Protein AF-A0A1F5AI16-F1 (afdb_monomer_lite)

Sequence (167 aa):
MKLGRLDSAKSRLAEIKSLLPKPQIGKDFNYNYLRGEILLAEGKPREAISVLGNAPPKILISLSYGPMLAAYNFPFLKDVLARAYEKNVEIDKAIAEYERLTAFYPKNGAPFLIHPKYHYRLAKLYEQKGLKAKAAERYQRFLDLWKDADPGQREIDDAKKRLASLQ

Structure (mmCIF, N/CA/C/O backbone):
data_AF-A0A1F5AI16-F1
#
_entry.id   AF-A0A1F5AI16-F1
#
loop_
_atom_site.group_PDB
_atom_site.id
_atom_site.type_symbol
_atom_site.label_atom_id
_atom_site.label_alt_id
_atom_site.label_comp_id
_atom_site.label_asym_id
_atom_site.label_entity_id
_atom_site.label_seq_id
_atom_site.pdbx_PDB_ins_code
_atom_site.Cartn_x
_atom_site.Cartn_y
_atom_site.Cartn_z
_atom_site.occupancy
_atom_site.B_iso_or_equiv
_atom_site.auth_seq_id
_atom_site.auth_comp_id
_atom_site.auth_asym_id
_atom_site.auth_atom_id
_atom_site.pdbx_PDB_model_num
ATOM 1 N N . MET A 1 1 ? 8.074 -11.352 -0.748 1.00 49.72 1 MET A N 1
ATOM 2 C CA . MET A 1 1 ? 8.545 -12.364 -1.722 1.00 49.72 1 MET A CA 1
ATOM 3 C C . MET A 1 1 ? 9.278 -13.464 -0.960 1.00 49.72 1 MET A C 1
ATOM 5 O O . MET A 1 1 ? 9.992 -13.125 -0.030 1.00 49.72 1 MET A O 1
ATOM 9 N N . LYS A 1 2 ? 9.088 -14.750 -1.300 1.00 44.34 2 LYS A N 1
ATOM 10 C CA . LYS A 1 2 ? 10.002 -15.837 -0.879 1.00 44.34 2 LYS A CA 1
ATOM 11 C C . LYS A 1 2 ? 11.255 -15.789 -1.775 1.00 44.34 2 LYS A C 1
ATOM 13 O O . LYS A 1 2 ? 11.108 -15.399 -2.931 1.00 44.34 2 LYS A O 1
ATOM 18 N N . LEU A 1 3 ? 12.431 -16.176 -1.271 1.00 51.75 3 LEU A N 1
ATOM 19 C CA . LEU A 1 3 ? 13.746 -15.993 -1.924 1.00 51.75 3 LEU A CA 1
ATOM 20 C C . LEU A 1 3 ? 13.786 -16.411 -3.411 1.00 51.75 3 LEU A C 1
ATOM 22 O O . LEU A 1 3 ? 14.174 -15.602 -4.244 1.00 51.75 3 LEU A O 1
ATOM 26 N N . GLY A 1 4 ? 13.241 -17.576 -3.782 1.00 61.19 4 GLY A N 1
ATOM 27 C CA . GLY A 1 4 ? 13.204 -18.031 -5.186 1.00 61.19 4 GLY A CA 1
ATOM 28 C C . GLY A 1 4 ? 12.356 -17.183 -6.152 1.00 61.19 4 GLY A C 1
ATOM 29 O O . GLY A 1 4 ? 12.436 -17.353 -7.363 1.00 61.19 4 GLY A O 1
ATOM 30 N N . ARG A 1 5 ? 11.540 -16.245 -5.654 1.00 81.25 5 ARG A N 1
ATOM 31 C CA . ARG A 1 5 ? 10.774 -15.309 -6.499 1.00 81.25 5 ARG A CA 1
ATOM 32 C C . ARG A 1 5 ? 11.547 -14.028 -6.820 1.00 81.25 5 ARG A C 1
ATOM 34 O O . ARG A 1 5 ? 11.138 -13.307 -7.725 1.00 81.25 5 ARG A O 1
ATOM 41 N N . LEU A 1 6 ? 12.625 -13.729 -6.091 1.00 90.62 6 LEU A N 1
ATOM 42 C CA . LEU A 1 6 ? 13.373 -12.483 -6.262 1.00 90.62 6 LEU A CA 1
ATOM 43 C C . LEU A 1 6 ? 14.273 -12.524 -7.503 1.00 90.62 6 LEU A C 1
ATOM 45 O O . LEU A 1 6 ? 14.251 -11.583 -8.292 1.00 90.62 6 LEU A O 1
ATOM 49 N N . ASP A 1 7 ? 14.995 -13.622 -7.722 1.00 91.94 7 ASP A N 1
ATOM 50 C CA . ASP A 1 7 ? 15.861 -13.770 -8.901 1.00 91.94 7 ASP A CA 1
ATOM 51 C C . ASP A 1 7 ? 15.046 -13.801 -10.196 1.00 91.94 7 ASP A C 1
ATOM 53 O O . ASP A 1 7 ? 15.383 -13.129 -11.171 1.00 91.94 7 ASP A O 1
ATOM 57 N N . SER A 1 8 ? 13.894 -14.479 -10.170 1.00 92.69 8 SER A N 1
ATOM 58 C CA . SER A 1 8 ? 12.934 -14.437 -11.275 1.00 92.69 8 SER A CA 1
ATOM 59 C C . SER A 1 8 ? 12.430 -13.011 -11.537 1.00 92.69 8 SER A C 1
ATOM 61 O O . SER A 1 8 ? 12.408 -12.576 -12.688 1.00 92.69 8 SER A O 1
ATOM 63 N N . ALA A 1 9 ? 12.098 -12.239 -10.494 1.00 93.31 9 ALA A N 1
ATOM 64 C CA . ALA A 1 9 ? 11.675 -10.847 -10.652 1.00 93.31 9 ALA A CA 1
ATOM 65 C C . ALA A 1 9 ? 12.775 -9.970 -11.277 1.00 93.31 9 ALA A C 1
ATOM 67 O O . ALA A 1 9 ? 12.485 -9.165 -12.161 1.00 93.31 9 ALA A O 1
ATOM 68 N N . LYS A 1 10 ? 14.038 -10.153 -10.873 1.00 95.56 10 LYS A N 1
ATOM 69 C CA . LYS A 1 10 ? 15.190 -9.447 -11.459 1.00 95.56 10 LYS A CA 1
ATOM 70 C C . LYS A 1 10 ? 15.397 -9.800 -12.929 1.00 95.56 10 LYS A C 1
ATOM 72 O O . LYS A 1 10 ? 15.603 -8.901 -13.740 1.00 95.56 10 LYS A O 1
ATOM 77 N N . SER A 1 11 ? 15.298 -11.085 -13.274 1.00 95.25 11 SER A N 1
ATOM 78 C CA . SER A 1 11 ? 15.385 -11.553 -14.661 1.00 95.25 11 SER A CA 1
ATOM 79 C C . SER A 1 11 ? 14.285 -10.928 -15.529 1.00 95.25 11 SER A C 1
ATOM 81 O O . SER A 1 11 ? 14.585 -10.344 -16.569 1.00 95.25 11 SER A O 1
ATOM 83 N N . ARG A 1 12 ? 13.032 -10.920 -15.051 1.00 94.06 12 ARG A N 1
ATOM 84 C CA . ARG A 1 12 ? 11.912 -10.261 -15.746 1.00 94.06 12 ARG A CA 1
ATOM 85 C C . ARG A 1 12 ? 12.090 -8.750 -15.866 1.00 94.06 12 ARG A C 1
ATOM 87 O O . ARG A 1 12 ? 11.748 -8.179 -16.895 1.00 94.06 12 ARG A O 1
ATOM 94 N N . LEU A 1 13 ? 12.650 -8.086 -14.855 1.00 95.75 13 LEU A N 1
ATOM 95 C CA . LEU A 1 13 ? 12.956 -6.656 -14.941 1.00 95.75 13 LEU A CA 1
ATOM 96 C C . LEU A 1 13 ? 14.002 -6.366 -16.032 1.00 95.75 13 LEU A C 1
ATOM 98 O O . LEU A 1 13 ? 13.868 -5.380 -16.756 1.00 95.75 13 LEU A O 1
ATOM 102 N N . ALA A 1 14 ? 15.026 -7.216 -16.164 1.00 96.12 14 ALA A N 1
ATOM 103 C CA . ALA A 1 14 ? 16.038 -7.094 -17.213 1.00 96.12 14 ALA A CA 1
ATOM 104 C C . ALA A 1 14 ? 15.450 -7.314 -18.617 1.00 96.12 14 ALA A C 1
ATOM 106 O O . ALA A 1 14 ? 15.794 -6.576 -19.538 1.00 96.12 14 ALA A O 1
ATOM 107 N N . GLU A 1 15 ? 14.526 -8.264 -18.762 1.00 95.06 15 GLU A N 1
ATOM 108 C CA . GLU A 1 15 ? 13.771 -8.494 -19.999 1.00 95.06 15 GLU A CA 1
ATOM 109 C C . GLU A 1 15 ? 12.886 -7.290 -20.361 1.00 95.06 15 GLU A C 1
ATOM 111 O O . GLU A 1 15 ? 12.957 -6.780 -21.472 1.00 95.06 15 GLU A O 1
ATOM 116 N N . ILE A 1 16 ? 12.121 -6.740 -19.411 1.00 92.44 16 ILE A N 1
ATOM 117 C CA . ILE A 1 16 ? 11.342 -5.511 -19.653 1.00 92.44 16 ILE A CA 1
ATOM 118 C C . ILE A 1 16 ? 12.268 -4.375 -20.107 1.00 92.44 16 ILE A C 1
ATOM 120 O O . ILE A 1 16 ? 11.954 -3.649 -21.049 1.00 92.44 16 ILE A O 1
ATOM 124 N N . LYS A 1 17 ? 13.437 -4.233 -19.471 1.00 95.12 17 LYS A N 1
ATOM 125 C CA . LYS A 1 17 ? 14.422 -3.210 -19.833 1.00 95.12 17 LYS A CA 1
ATOM 126 C C . LYS A 1 17 ? 14.923 -3.352 -21.273 1.00 95.12 17 LYS A C 1
ATOM 128 O O . LYS A 1 17 ? 15.167 -2.327 -21.901 1.00 95.12 17 LYS A O 1
ATOM 133 N N . SER A 1 18 ? 15.120 -4.575 -21.774 1.00 95.12 18 SER A N 1
ATOM 134 C CA . SER A 1 18 ? 15.600 -4.803 -23.145 1.00 95.12 18 SER A CA 1
ATOM 135 C C . SER A 1 18 ? 14.516 -4.572 -24.199 1.00 95.12 18 SER A C 1
ATOM 137 O O . SER A 1 18 ? 14.844 -4.196 -25.321 1.00 95.12 18 SER A O 1
ATOM 139 N N . LEU A 1 19 ? 13.244 -4.751 -23.833 1.00 94.06 19 LEU A N 1
ATOM 140 C CA . LEU A 1 19 ? 12.094 -4.518 -24.711 1.00 94.06 19 LEU A CA 1
ATOM 141 C C . LEU A 1 19 ? 11.689 -3.038 -24.797 1.00 94.06 19 LEU A C 1
ATOM 143 O O . LEU A 1 19 ? 11.083 -2.618 -25.782 1.00 94.06 19 LEU A O 1
ATOM 147 N N . LEU A 1 20 ? 12.004 -2.234 -23.778 1.00 91.81 20 LEU A N 1
ATOM 148 C CA . LEU A 1 20 ? 11.668 -0.811 -23.754 1.00 91.81 20 LEU A CA 1
ATOM 149 C C . LEU A 1 20 ? 12.674 0.035 -24.557 1.00 91.81 20 LEU A C 1
ATOM 151 O O . LEU A 1 20 ? 13.887 -0.099 -24.372 1.00 91.81 20 LEU A O 1
ATOM 155 N N . PRO A 1 21 ? 12.208 1.007 -25.368 1.00 92.56 21 PRO A N 1
ATOM 156 C CA . PRO A 1 21 ? 13.088 2.012 -25.957 1.00 92.56 21 PRO A CA 1
ATOM 157 C C . PRO A 1 21 ? 13.877 2.757 -24.872 1.00 92.56 21 PRO A C 1
ATOM 159 O O . PRO A 1 21 ? 13.302 3.165 -23.860 1.00 92.56 21 PRO A O 1
ATOM 162 N N . LYS A 1 22 ? 15.180 3.003 -25.085 1.00 88.75 22 LYS A N 1
ATOM 163 C CA . LYS A 1 22 ? 16.059 3.655 -24.086 1.00 88.75 22 LYS A CA 1
ATOM 164 C C . LYS A 1 22 ? 15.468 4.936 -23.462 1.00 88.75 22 LYS A C 1
ATOM 166 O O . LYS A 1 22 ? 15.535 5.053 -22.239 1.00 88.75 22 LYS A O 1
ATOM 171 N N . PRO A 1 23 ? 14.845 5.862 -24.225 1.00 89.88 23 PRO A N 1
ATOM 172 C CA . PRO A 1 23 ? 14.239 7.071 -23.654 1.00 89.88 23 PRO A CA 1
ATOM 173 C C . PRO A 1 23 ? 13.034 6.805 -22.736 1.00 89.88 23 PRO A C 1
ATOM 175 O O . PRO A 1 23 ? 12.653 7.679 -21.957 1.00 89.88 23 PRO A O 1
ATOM 178 N N . GLN A 1 24 ? 12.429 5.617 -22.836 1.00 85.69 24 GLN A N 1
ATOM 179 C CA . GLN A 1 24 ? 11.212 5.234 -22.128 1.00 85.69 24 GLN A CA 1
ATOM 180 C C . GLN A 1 24 ? 11.483 4.423 -20.857 1.00 85.69 24 GLN A C 1
ATOM 182 O O . GLN A 1 24 ? 10.637 4.427 -19.972 1.00 85.69 24 GLN A O 1
ATOM 187 N N . ILE A 1 25 ? 12.655 3.788 -20.705 1.00 86.06 25 ILE A N 1
ATOM 188 C CA . ILE A 1 25 ? 12.968 2.914 -19.553 1.00 86.06 25 ILE A CA 1
ATOM 189 C C . ILE A 1 25 ? 12.673 3.606 -18.213 1.00 86.06 25 ILE A C 1
ATOM 191 O O . ILE A 1 25 ? 11.938 3.078 -17.386 1.00 86.06 25 ILE A O 1
ATOM 195 N N . GLY A 1 26 ? 13.211 4.811 -17.998 1.00 84.50 26 GLY A N 1
ATOM 196 C CA . GLY A 1 26 ? 12.988 5.564 -16.757 1.00 84.50 26 GLY A CA 1
ATOM 197 C C . GLY A 1 26 ? 11.576 6.141 -16.619 1.00 84.50 26 GLY A C 1
ATOM 198 O O . GLY A 1 26 ? 11.176 6.507 -15.519 1.00 84.50 26 GLY A O 1
ATOM 199 N N . LYS A 1 27 ? 10.816 6.201 -17.717 1.00 86.62 27 LYS A N 1
ATOM 200 C CA . LYS A 1 27 ? 9.459 6.756 -17.772 1.00 86.62 27 LYS A CA 1
ATOM 201 C C . LYS A 1 27 ? 8.371 5.682 -17.739 1.00 86.62 27 LYS A C 1
ATOM 203 O O . LYS A 1 27 ? 7.191 6.010 -17.677 1.00 86.62 27 LYS A O 1
ATOM 208 N N . ASP A 1 28 ? 8.738 4.407 -17.806 1.00 89.38 28 ASP A N 1
ATOM 209 C CA . ASP A 1 28 ? 7.770 3.322 -17.789 1.00 89.38 28 ASP A CA 1
ATOM 210 C C . ASP A 1 28 ? 7.311 3.026 -16.357 1.00 89.38 28 ASP A C 1
ATOM 212 O O . ASP A 1 28 ? 8.108 2.740 -15.457 1.00 89.38 28 ASP A O 1
ATOM 216 N N . PHE A 1 29 ? 6.000 3.114 -16.138 1.00 88.44 29 PHE A N 1
ATOM 217 C CA . PHE A 1 29 ? 5.402 2.894 -14.825 1.00 88.44 29 PHE A CA 1
ATOM 218 C C . PHE A 1 29 ? 5.645 1.466 -14.320 1.00 88.44 29 PHE A C 1
ATOM 220 O O . PHE A 1 29 ? 6.007 1.278 -13.160 1.00 88.44 29 PHE A O 1
ATOM 227 N N . ASN A 1 30 ? 5.464 0.454 -15.176 1.00 88.12 30 ASN A N 1
ATOM 228 C CA . ASN A 1 30 ? 5.540 -0.950 -14.765 1.00 88.12 30 ASN A CA 1
ATOM 229 C C . ASN A 1 30 ? 6.983 -1.357 -14.440 1.00 88.12 30 ASN A C 1
ATOM 231 O O . ASN A 1 30 ? 7.222 -2.061 -13.458 1.00 88.12 30 ASN A O 1
ATOM 235 N N . TYR A 1 31 ? 7.946 -0.866 -15.221 1.00 92.81 31 TYR A N 1
ATOM 236 C CA . TYR A 1 31 ? 9.372 -1.038 -14.976 1.00 92.81 31 TYR A CA 1
ATOM 237 C C . TYR A 1 31 ? 9.779 -0.453 -13.620 1.00 92.81 31 TYR A C 1
ATOM 239 O O . TYR A 1 31 ? 10.370 -1.153 -12.795 1.00 92.81 31 TYR A O 1
ATOM 247 N N . ASN A 1 32 ? 9.422 0.807 -13.347 1.00 94.00 32 ASN A N 1
ATOM 248 C CA . ASN A 1 32 ? 9.746 1.446 -12.071 1.00 94.00 32 ASN A CA 1
ATOM 249 C C . ASN A 1 32 ? 9.010 0.796 -10.891 1.00 94.00 32 ASN A C 1
ATOM 251 O O . ASN A 1 32 ? 9.612 0.617 -9.832 1.00 94.00 32 ASN A O 1
ATOM 255 N N . TYR A 1 33 ? 7.754 0.373 -11.080 1.00 93.00 33 TYR A N 1
ATOM 256 C CA . TYR A 1 33 ? 6.997 -0.384 -10.082 1.00 93.00 3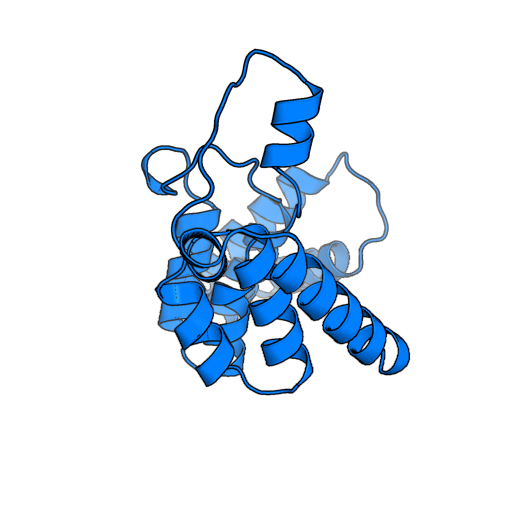3 TYR A CA 1
ATOM 257 C C . TYR A 1 33 ? 7.725 -1.679 -9.694 1.00 93.00 33 TYR A C 1
ATOM 259 O O . TYR A 1 33 ? 8.009 -1.901 -8.515 1.00 93.00 33 TYR A O 1
ATOM 267 N N . LEU A 1 34 ? 8.073 -2.523 -10.676 1.00 94.25 34 LEU A N 1
ATOM 268 C CA . LEU A 1 34 ? 8.739 -3.804 -10.423 1.00 94.25 34 LEU A CA 1
ATOM 269 C C . LEU A 1 34 ? 10.123 -3.597 -9.802 1.00 94.25 34 LEU A C 1
ATOM 271 O O . LEU A 1 34 ? 10.494 -4.301 -8.861 1.00 94.25 34 LEU A O 1
ATOM 275 N N . ARG A 1 35 ? 10.868 -2.595 -10.281 1.00 95.94 35 ARG A N 1
ATOM 276 C CA . ARG A 1 35 ? 12.155 -2.208 -9.699 1.00 95.94 35 ARG A CA 1
ATOM 277 C C . ARG A 1 35 ? 12.010 -1.797 -8.231 1.00 95.94 35 ARG A C 1
ATOM 279 O O . ARG A 1 35 ? 12.803 -2.242 -7.406 1.00 95.94 35 ARG A O 1
ATOM 286 N N . GLY A 1 36 ? 10.995 -1.003 -7.893 1.00 96.19 36 GLY A N 1
ATOM 287 C CA . GLY A 1 36 ? 10.698 -0.609 -6.515 1.00 96.19 36 GLY A CA 1
ATOM 288 C C . GLY A 1 36 ? 10.359 -1.798 -5.609 1.00 96.19 36 GLY A C 1
ATOM 289 O O . GLY A 1 36 ? 10.865 -1.883 -4.491 1.00 96.19 36 GLY A O 1
ATOM 290 N N . GLU A 1 37 ? 9.557 -2.752 -6.095 1.00 95.88 37 GLU A N 1
ATOM 291 C CA . GLU A 1 37 ? 9.234 -3.978 -5.347 1.00 95.88 37 GLU A CA 1
ATOM 292 C C . GLU A 1 37 ? 10.475 -4.830 -5.066 1.00 95.88 37 GLU A C 1
ATOM 294 O O . GLU A 1 37 ? 10.647 -5.321 -3.948 1.00 95.88 37 GLU A O 1
ATOM 299 N N . ILE A 1 38 ? 11.358 -4.979 -6.059 1.00 96.81 38 ILE A N 1
ATOM 300 C CA . ILE A 1 38 ? 12.632 -5.693 -5.908 1.00 96.81 38 ILE A CA 1
ATOM 301 C C . ILE A 1 38 ? 13.498 -5.003 -4.852 1.00 96.81 38 ILE A C 1
ATOM 303 O O . ILE A 1 38 ? 13.954 -5.665 -3.924 1.00 96.81 38 ILE A O 1
ATOM 307 N N . LEU A 1 39 ? 13.660 -3.679 -4.926 1.00 97.31 39 LEU A N 1
ATOM 308 C CA . LEU A 1 39 ? 14.451 -2.917 -3.954 1.00 97.31 39 LEU A CA 1
ATOM 309 C C . LEU A 1 39 ? 13.903 -3.056 -2.524 1.00 97.31 39 LEU A C 1
ATOM 311 O O . LEU A 1 39 ? 14.670 -3.251 -1.582 1.00 97.31 39 LEU A O 1
ATOM 315 N N . LEU A 1 40 ? 12.579 -3.045 -2.334 1.00 96.00 40 LEU A N 1
ATOM 316 C CA . LEU A 1 40 ? 11.990 -3.286 -1.010 1.00 96.00 40 LEU A CA 1
ATOM 317 C C . LEU A 1 40 ? 12.157 -4.714 -0.502 1.00 96.00 40 LEU A C 1
ATOM 319 O O . LEU A 1 40 ? 12.242 -4.919 0.718 1.00 96.00 40 LEU A O 1
ATOM 323 N N . ALA A 1 41 ? 12.159 -5.693 -1.405 1.00 95.00 41 ALA A N 1
ATOM 324 C CA . ALA A 1 41 ? 12.438 -7.083 -1.074 1.00 95.00 41 ALA A CA 1
ATOM 325 C C . ALA A 1 41 ? 13.913 -7.289 -0.695 1.00 95.00 41 ALA A C 1
ATOM 327 O O . ALA A 1 41 ? 14.193 -8.090 0.191 1.00 95.00 41 ALA A O 1
ATOM 328 N N . GLU A 1 42 ? 14.826 -6.523 -1.293 1.00 95.56 42 GLU A N 1
ATOM 329 C CA . GLU A 1 42 ? 16.258 -6.496 -0.963 1.00 95.56 42 GLU A CA 1
ATOM 330 C C . GLU A 1 42 ? 16.598 -5.694 0.302 1.00 95.56 42 GLU A C 1
ATOM 332 O O . GLU A 1 42 ? 17.762 -5.611 0.678 1.00 95.56 42 GLU A O 1
ATOM 337 N N . GLY A 1 43 ? 15.611 -5.081 0.963 1.00 96.19 43 GLY A N 1
ATOM 338 C CA . GLY A 1 43 ? 15.865 -4.262 2.151 1.00 96.19 43 GLY A CA 1
ATOM 339 C C . GLY A 1 43 ? 16.491 -2.900 1.839 1.00 96.19 43 GLY A C 1
ATOM 340 O O . GLY A 1 43 ? 17.134 -2.317 2.705 1.00 96.19 43 GLY A O 1
ATOM 341 N N . LYS A 1 44 ? 16.268 -2.365 0.632 1.00 98.00 44 LYS A N 1
ATOM 342 C CA . LYS A 1 44 ? 16.783 -1.068 0.164 1.00 98.00 44 LYS A CA 1
ATOM 343 C C . LYS A 1 44 ? 15.663 -0.022 0.027 1.00 98.00 44 LYS A C 1
ATOM 345 O O . LYS A 1 44 ? 15.357 0.424 -1.082 1.00 98.00 44 LYS A O 1
ATOM 350 N N . PRO A 1 45 ? 15.004 0.391 1.127 1.00 98.06 45 PRO A N 1
ATOM 351 C CA . PRO A 1 45 ? 13.847 1.279 1.046 1.00 98.06 45 PRO A CA 1
ATOM 352 C C . PRO A 1 45 ? 14.201 2.681 0.533 1.00 98.06 45 PRO A C 1
ATOM 354 O O . PRO A 1 45 ? 13.419 3.254 -0.218 1.00 98.06 45 PRO A O 1
ATOM 357 N N . ARG A 1 46 ? 15.393 3.213 0.844 1.00 98.12 46 ARG A N 1
ATOM 358 C CA . ARG A 1 46 ? 15.845 4.522 0.331 1.00 98.12 46 ARG A CA 1
ATOM 359 C C . ARG A 1 46 ? 15.982 4.546 -1.189 1.00 98.12 46 ARG A C 1
ATOM 361 O O . ARG A 1 46 ? 15.532 5.488 -1.836 1.00 98.12 46 ARG A O 1
ATOM 368 N N . GLU A 1 47 ? 16.558 3.495 -1.765 1.00 97.94 47 GLU A N 1
ATOM 369 C CA . GLU A 1 47 ? 16.662 3.358 -3.221 1.00 97.94 47 GLU A CA 1
ATOM 370 C C . GLU A 1 47 ? 15.276 3.211 -3.857 1.00 97.94 47 GLU A C 1
ATOM 372 O O . GLU A 1 47 ? 15.004 3.837 -4.880 1.00 97.94 47 GLU A O 1
ATOM 377 N N . ALA A 1 48 ? 14.370 2.447 -3.232 1.00 97.69 48 ALA A N 1
ATOM 378 C CA . ALA A 1 48 ? 12.990 2.328 -3.702 1.00 97.69 48 ALA A CA 1
ATOM 379 C C . ALA A 1 48 ? 12.272 3.690 -3.718 1.00 97.69 48 ALA A C 1
ATOM 381 O O . ALA A 1 48 ? 11.622 4.016 -4.710 1.00 97.69 48 ALA A O 1
ATOM 382 N N . ILE A 1 49 ? 12.438 4.510 -2.672 1.00 98.06 49 ILE A N 1
ATOM 383 C CA . ILE A 1 49 ? 11.901 5.880 -2.612 1.00 98.06 49 ILE A CA 1
ATOM 384 C C . ILE A 1 49 ? 12.466 6.732 -3.752 1.00 98.06 49 ILE A C 1
ATOM 386 O O . ILE A 1 49 ? 11.702 7.400 -4.441 1.00 98.06 49 ILE A O 1
ATOM 390 N N . SER A 1 50 ? 13.781 6.690 -3.987 1.00 95.88 50 SER A N 1
ATOM 391 C CA . SER A 1 50 ? 14.425 7.466 -5.057 1.00 95.88 50 SER A CA 1
ATOM 392 C C . SER A 1 50 ? 13.892 7.103 -6.449 1.00 95.88 50 SER A C 1
ATOM 394 O O . SER A 1 50 ? 13.617 7.989 -7.260 1.00 95.88 50 SER A O 1
ATOM 396 N N . VAL A 1 51 ? 13.698 5.807 -6.716 1.00 94.69 51 VAL A N 1
ATOM 397 C CA . VAL A 1 51 ? 13.153 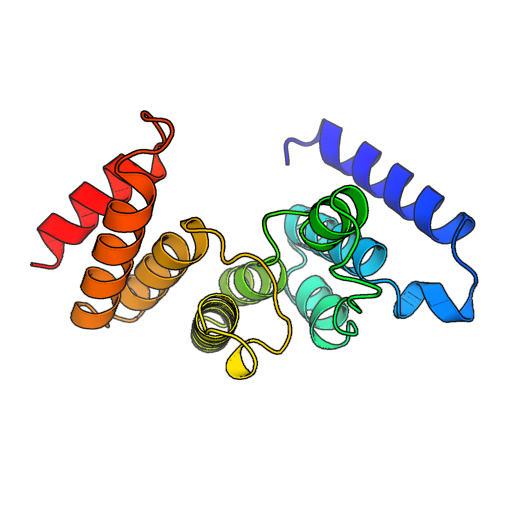5.317 -7.991 1.00 94.69 51 VAL A CA 1
ATOM 398 C C . VAL A 1 51 ? 11.691 5.720 -8.170 1.00 94.69 51 VAL A C 1
ATOM 400 O O . VAL A 1 51 ? 11.309 6.186 -9.239 1.00 94.69 51 VAL A O 1
ATOM 403 N N . LEU A 1 52 ? 10.867 5.536 -7.139 1.00 93.75 52 LEU A N 1
ATOM 404 C CA . LEU A 1 52 ? 9.416 5.694 -7.242 1.00 93.75 52 LEU A CA 1
ATOM 405 C C . LEU A 1 52 ? 8.954 7.145 -7.097 1.00 93.75 52 LEU A C 1
ATOM 407 O O . LEU A 1 52 ? 7.994 7.531 -7.752 1.00 93.75 52 LEU A O 1
ATOM 411 N N . GLY A 1 53 ? 9.637 7.958 -6.288 1.00 89.56 53 GLY A N 1
ATOM 412 C CA . GLY A 1 53 ? 9.296 9.371 -6.094 1.00 89.56 53 GLY A CA 1
ATOM 413 C C . GLY A 1 53 ? 9.471 10.223 -7.355 1.00 89.56 53 GLY A C 1
ATOM 414 O O . GLY A 1 53 ? 8.845 11.269 -7.473 1.00 89.56 53 GLY A O 1
ATOM 415 N N . ASN A 1 54 ? 10.280 9.752 -8.310 1.00 81.06 54 ASN A N 1
ATOM 416 C CA . 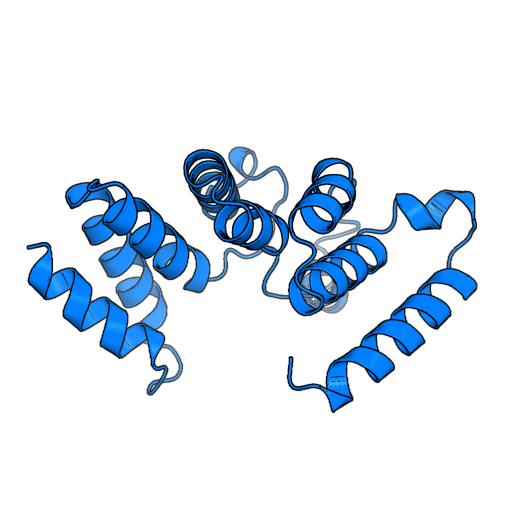ASN A 1 54 ? 10.505 10.397 -9.605 1.00 81.06 54 ASN A CA 1
ATOM 417 C C . ASN A 1 54 ? 9.783 9.692 -10.766 1.00 81.06 54 ASN A C 1
ATOM 419 O O . ASN A 1 54 ? 9.919 10.108 -11.918 1.00 81.06 54 ASN A O 1
ATOM 423 N N . ALA A 1 55 ? 9.061 8.599 -10.498 1.00 83.50 55 ALA A N 1
ATOM 424 C CA . ALA A 1 55 ? 8.386 7.853 -11.548 1.00 83.50 55 ALA A CA 1
ATOM 425 C C . ALA A 1 55 ? 7.185 8.662 -12.069 1.00 83.50 55 ALA A C 1
ATOM 427 O O . ALA A 1 55 ? 6.394 9.170 -11.268 1.00 83.50 55 ALA A O 1
ATOM 428 N N . PRO A 1 56 ? 7.005 8.785 -13.396 1.00 78.62 56 PRO A N 1
ATOM 429 C CA . PRO A 1 56 ? 5.844 9.478 -13.930 1.00 78.62 56 PRO A CA 1
ATOM 430 C C . PRO A 1 56 ? 4.553 8.716 -13.592 1.00 78.62 56 PRO A C 1
ATOM 432 O O . PRO A 1 56 ? 4.567 7.486 -13.441 1.00 78.62 56 PRO A O 1
ATOM 435 N N . PRO A 1 57 ? 3.413 9.422 -13.500 1.00 77.62 57 PRO A N 1
ATOM 436 C CA . PRO A 1 57 ? 2.130 8.776 -13.283 1.00 77.62 57 PRO A CA 1
ATOM 437 C C . PRO A 1 57 ? 1.798 7.842 -14.450 1.00 77.62 57 PRO A C 1
ATOM 439 O O . PRO A 1 57 ? 2.168 8.085 -15.601 1.00 77.62 57 PRO A O 1
ATOM 442 N N . LYS A 1 58 ? 1.048 6.773 -14.166 1.00 81.75 58 LYS A N 1
ATOM 443 C CA . LYS A 1 58 ? 0.543 5.899 -15.227 1.00 81.75 58 LYS A CA 1
ATOM 444 C C . LYS A 1 58 ? -0.480 6.661 -16.064 1.00 81.75 58 LYS A C 1
ATOM 446 O O . LYS A 1 58 ? -1.516 7.088 -15.550 1.00 81.75 58 LYS A O 1
ATOM 451 N N . ILE A 1 59 ? -0.201 6.781 -17.356 1.00 76.00 59 ILE A N 1
ATOM 452 C CA . ILE A 1 59 ? -1.080 7.459 -18.306 1.00 76.00 59 ILE A CA 1
ATOM 453 C C . ILE A 1 59 ? -2.255 6.540 -18.631 1.00 76.00 59 ILE A C 1
ATOM 455 O O . ILE A 1 59 ? -2.076 5.380 -19.009 1.00 76.00 59 ILE A O 1
ATOM 459 N N . LEU A 1 60 ? -3.465 7.062 -18.460 1.00 74.31 60 LEU A N 1
ATOM 460 C CA . LEU A 1 60 ? -4.679 6.408 -18.918 1.00 74.31 60 LEU A CA 1
ATOM 461 C C . LEU A 1 60 ? -4.878 6.738 -20.398 1.00 74.31 60 LEU A C 1
ATOM 463 O O . LEU A 1 60 ? -5.098 7.893 -20.743 1.00 74.31 60 LEU A O 1
ATOM 467 N N . ILE A 1 61 ? -4.779 5.727 -21.260 1.00 71.19 61 ILE A N 1
ATOM 468 C CA . ILE A 1 61 ? -4.869 5.911 -22.717 1.00 71.19 61 ILE A CA 1
ATOM 469 C C . ILE A 1 61 ? -6.335 5.969 -23.172 1.00 71.19 61 ILE A C 1
ATOM 471 O O . ILE A 1 61 ? -6.688 6.805 -23.995 1.00 71.19 61 ILE A O 1
ATOM 475 N N . SER A 1 62 ? -7.201 5.102 -22.634 1.00 66.44 62 SER A N 1
ATOM 476 C CA . SER A 1 62 ? -8.637 5.101 -22.934 1.00 66.44 62 SER A CA 1
ATOM 477 C C . SER A 1 62 ? -9.444 4.353 -21.866 1.00 66.44 62 SER A C 1
ATOM 479 O O . SER A 1 62 ? -9.004 3.316 -21.366 1.00 66.44 62 SER A O 1
ATOM 481 N N . LEU A 1 63 ? -10.634 4.873 -21.537 1.00 65.75 63 LEU A N 1
ATOM 482 C CA . LEU A 1 63 ? -11.649 4.200 -20.707 1.00 65.75 63 LEU A CA 1
ATOM 483 C C . LEU A 1 63 ? -12.608 3.333 -21.543 1.00 65.75 63 LEU A C 1
ATOM 485 O O . LEU A 1 63 ? -13.382 2.565 -20.983 1.00 65.75 63 LEU A O 1
ATOM 489 N N . SER A 1 64 ? -12.577 3.454 -22.872 1.00 67.56 64 SER A N 1
ATOM 490 C CA . SER A 1 64 ? -13.592 2.899 -23.779 1.00 67.56 64 SER A CA 1
ATOM 491 C C . SER A 1 64 ? -13.467 1.389 -24.004 1.00 67.56 64 SER A C 1
ATOM 493 O O . SER A 1 64 ? -14.302 0.803 -24.687 1.00 67.56 64 SER A O 1
ATOM 495 N N . TYR A 1 65 ? -12.424 0.749 -23.464 1.00 65.38 65 TYR A N 1
ATOM 496 C CA . TYR A 1 65 ? -12.124 -0.659 -23.712 1.00 65.38 65 TYR A CA 1
ATOM 497 C C . TYR A 1 65 ? -11.770 -1.402 -22.417 1.00 65.38 65 TYR A C 1
ATOM 499 O O . TYR A 1 65 ? -10.758 -1.120 -21.772 1.00 65.38 65 TYR A O 1
ATOM 507 N N . GLY A 1 66 ? -12.597 -2.386 -22.045 1.00 68.94 66 GLY A N 1
ATOM 508 C CA . GLY A 1 66 ? -12.478 -3.155 -20.797 1.00 68.94 66 GLY A CA 1
ATOM 509 C C . GLY A 1 66 ? -11.084 -3.752 -20.531 1.00 68.94 66 GLY A C 1
ATOM 510 O O . GLY A 1 66 ? -10.552 -3.566 -19.435 1.00 68.94 66 GLY A O 1
ATOM 511 N N . PRO A 1 67 ? -10.422 -4.395 -21.513 1.00 77.62 67 PRO A N 1
ATOM 512 C CA . PRO A 1 67 ? -9.053 -4.885 -21.339 1.00 77.62 67 PRO A CA 1
ATOM 513 C C . PRO A 1 67 ? -8.024 -3.786 -21.022 1.00 77.62 67 PRO A C 1
ATOM 515 O O . PRO A 1 67 ? -7.110 -4.020 -20.231 1.00 77.62 67 PRO A O 1
ATOM 518 N N . MET A 1 68 ? -8.183 -2.572 -21.568 1.00 76.00 68 MET A N 1
ATOM 519 C CA . MET A 1 68 ? -7.310 -1.440 -21.220 1.00 76.00 68 MET A CA 1
ATOM 520 C C . MET A 1 68 ? -7.555 -0.959 -19.790 1.00 76.00 68 MET A C 1
ATOM 522 O O . MET A 1 68 ? -6.594 -0.647 -19.092 1.00 76.00 68 MET A O 1
ATOM 526 N N . LEU A 1 69 ? -8.804 -0.964 -19.315 1.00 78.81 69 LEU A N 1
ATOM 527 C CA . LEU A 1 69 ? -9.130 -0.646 -17.919 1.00 78.81 69 LEU A CA 1
ATOM 528 C C . LEU A 1 69 ? -8.508 -1.644 -16.936 1.00 78.81 69 LEU A C 1
ATOM 530 O O . LEU A 1 69 ? -7.950 -1.239 -15.910 1.00 78.81 69 LEU A O 1
ATOM 534 N N . ALA A 1 70 ? -8.567 -2.938 -17.253 1.00 81.25 70 ALA A N 1
ATOM 535 C CA . ALA A 1 70 ? -7.933 -3.979 -16.450 1.00 81.25 70 ALA A CA 1
ATOM 536 C C . ALA A 1 70 ? -6.405 -3.805 -16.428 1.00 81.25 70 ALA A C 1
ATOM 538 O O . ALA A 1 70 ? -5.800 -3.743 -15.355 1.00 81.25 70 ALA A O 1
ATOM 539 N N . ALA A 1 71 ? -5.783 -3.624 -17.599 1.00 82.56 71 ALA A N 1
ATOM 540 C CA . ALA A 1 71 ? -4.346 -3.385 -17.715 1.00 82.56 71 ALA A CA 1
ATOM 541 C C . ALA A 1 71 ? -3.908 -2.090 -17.014 1.00 82.56 71 ALA A C 1
ATOM 543 O O . ALA A 1 71 ? -2.838 -2.041 -16.404 1.00 82.56 71 ALA A O 1
ATOM 544 N N . TYR A 1 72 ? -4.735 -1.042 -17.046 1.00 84.88 72 TYR A N 1
ATOM 545 C CA . TYR A 1 72 ? -4.484 0.219 -16.354 1.00 84.88 72 TYR A CA 1
ATOM 546 C C . TYR A 1 72 ? -4.465 0.033 -14.834 1.00 84.88 72 TYR A C 1
ATOM 548 O O . TYR A 1 72 ? -3.561 0.532 -14.157 1.00 84.88 72 TYR A O 1
ATOM 556 N N . ASN A 1 73 ? -5.396 -0.759 -14.304 1.00 86.56 73 ASN A N 1
ATOM 557 C CA . ASN A 1 73 ? -5.482 -1.034 -12.876 1.00 86.56 73 ASN A CA 1
ATOM 558 C C . ASN A 1 73 ? -4.502 -2.098 -12.382 1.00 86.56 73 ASN A C 1
ATOM 560 O O . ASN A 1 73 ? -4.317 -2.188 -11.170 1.00 86.56 73 ASN A O 1
ATOM 564 N N . PHE A 1 74 ? -3.819 -2.824 -13.268 1.00 85.12 74 PHE A N 1
ATOM 565 C CA . PHE A 1 74 ? -2.744 -3.736 -12.893 1.00 85.12 74 PHE A CA 1
ATOM 566 C C . PHE A 1 74 ? -1.388 -3.008 -12.762 1.00 85.12 74 PHE A C 1
ATOM 568 O O . PHE A 1 74 ? -1.063 -2.172 -13.608 1.00 85.12 74 PHE A O 1
ATOM 575 N N . PRO A 1 75 ? -0.567 -3.301 -11.739 1.00 87.06 75 PRO A N 1
ATOM 576 C CA . PRO A 1 75 ? -0.862 -4.127 -10.567 1.00 87.06 75 PRO A CA 1
ATOM 577 C C . PRO A 1 75 ? -1.918 -3.482 -9.654 1.00 87.06 75 PRO A C 1
ATOM 579 O O . PRO A 1 75 ? -1.978 -2.257 -9.517 1.00 87.06 75 PRO A O 1
ATOM 582 N N . PHE A 1 76 ? -2.755 -4.314 -9.022 1.00 85.94 76 PHE A N 1
ATOM 583 C CA . PHE A 1 76 ? -3.882 -3.856 -8.193 1.00 85.94 76 PHE A CA 1
ATOM 584 C C . PHE A 1 76 ? -3.433 -3.011 -6.995 1.00 85.94 76 PHE A C 1
ATOM 586 O O . PHE A 1 76 ? -4.051 -1.991 -6.693 1.00 85.94 76 PHE A O 1
ATOM 593 N N . LEU A 1 77 ? -2.320 -3.397 -6.363 1.00 91.69 77 LEU A N 1
ATOM 594 C CA . LEU A 1 77 ? -1.655 -2.607 -5.330 1.00 91.69 77 LEU A CA 1
ATOM 595 C C . LEU A 1 77 ? -0.595 -1.703 -5.971 1.00 91.69 77 LEU A C 1
ATOM 597 O O . LEU A 1 77 ? 0.192 -2.154 -6.792 1.00 91.69 77 LEU A O 1
ATOM 601 N N . LYS A 1 78 ? -0.579 -0.427 -5.589 1.00 91.69 78 LYS A N 1
ATOM 602 C CA . LYS A 1 78 ? 0.302 0.638 -6.106 1.00 91.69 78 LYS A CA 1
ATOM 603 C C . LYS A 1 78 ? 1.052 1.349 -4.978 1.00 91.69 78 LYS A C 1
ATOM 605 O O . LYS A 1 78 ? 1.602 2.424 -5.164 1.00 91.69 78 LYS A O 1
ATOM 610 N N . ASP A 1 79 ? 1.089 0.732 -3.801 1.00 95.19 79 ASP A N 1
ATOM 611 C CA . ASP A 1 79 ? 1.580 1.323 -2.555 1.00 95.19 79 ASP A CA 1
ATOM 612 C C . ASP A 1 79 ? 3.045 1.004 -2.238 1.00 95.19 79 ASP A C 1
ATOM 614 O O . ASP A 1 79 ? 3.465 1.028 -1.079 1.00 95.19 79 ASP A O 1
ATOM 618 N N . VAL A 1 80 ? 3.841 0.691 -3.264 1.00 96.31 80 VAL A N 1
ATOM 619 C CA . VAL A 1 80 ? 5.277 0.420 -3.103 1.00 96.31 80 VAL A CA 1
ATOM 620 C C . VAL A 1 80 ? 5.965 1.617 -2.448 1.00 96.31 80 VAL A C 1
ATOM 622 O O . VAL A 1 80 ? 6.734 1.434 -1.512 1.00 96.31 80 VAL A O 1
ATOM 625 N N . LEU A 1 81 ? 5.629 2.842 -2.867 1.00 97.00 81 LEU A N 1
ATOM 626 C CA . LEU A 1 81 ? 6.206 4.062 -2.305 1.00 97.00 81 LEU A CA 1
ATOM 627 C C . LEU A 1 81 ? 5.821 4.255 -0.829 1.00 97.00 81 LEU A C 1
ATOM 629 O O . LEU A 1 81 ? 6.694 4.492 0.001 1.00 97.00 81 LEU A O 1
ATOM 633 N N . ALA A 1 82 ? 4.547 4.059 -0.477 1.00 97.88 82 ALA A N 1
ATOM 634 C CA . ALA A 1 82 ? 4.085 4.164 0.908 1.00 97.88 82 ALA A CA 1
ATOM 635 C C . ALA A 1 82 ? 4.778 3.143 1.825 1.00 97.88 82 ALA A C 1
ATOM 637 O O . ALA A 1 82 ? 5.268 3.489 2.899 1.00 97.88 82 ALA A O 1
ATOM 638 N N . ARG A 1 83 ? 4.892 1.886 1.371 1.00 98.19 83 ARG A N 1
ATOM 639 C CA . ARG A 1 83 ? 5.646 0.841 2.083 1.00 98.19 83 ARG A CA 1
ATOM 640 C C . ARG A 1 83 ? 7.134 1.153 2.183 1.00 98.19 83 ARG A C 1
ATOM 642 O O . ARG A 1 83 ? 7.770 0.758 3.157 1.00 98.19 83 ARG A O 1
ATOM 649 N N . ALA A 1 84 ? 7.705 1.810 1.176 1.00 98.31 84 ALA A N 1
ATOM 650 C CA . ALA A 1 84 ? 9.098 2.224 1.205 1.00 98.31 84 ALA A CA 1
ATOM 651 C C . ALA A 1 84 ? 9.337 3.297 2.268 1.00 98.31 84 ALA A C 1
ATOM 653 O O . ALA A 1 84 ? 10.278 3.159 3.047 1.00 98.31 84 ALA A O 1
ATOM 654 N N . TYR A 1 85 ? 8.449 4.291 2.365 1.00 98.69 85 TYR A N 1
ATOM 655 C CA . TYR A 1 85 ? 8.478 5.275 3.447 1.00 98.69 85 TYR A CA 1
ATOM 656 C C . TYR A 1 85 ? 8.334 4.621 4.822 1.00 98.69 85 TYR A C 1
ATOM 658 O O . TYR A 1 85 ? 9.152 4.883 5.698 1.00 98.69 85 TYR A O 1
ATOM 666 N N . GLU A 1 86 ? 7.368 3.714 4.996 1.00 98.38 86 GLU A N 1
ATOM 667 C CA . GLU A 1 86 ? 7.175 2.978 6.253 1.00 98.38 86 GLU A CA 1
ATOM 668 C C . GLU A 1 86 ? 8.444 2.205 6.651 1.00 98.38 86 GLU A C 1
ATOM 670 O O . GLU A 1 86 ? 8.940 2.353 7.767 1.00 98.38 86 GLU A O 1
ATOM 675 N N . LYS A 1 87 ? 9.038 1.445 5.718 1.00 97.94 87 LYS A N 1
ATOM 676 C CA . LYS A 1 87 ? 10.292 0.710 5.955 1.00 97.94 87 LYS A CA 1
ATOM 677 C C . LYS A 1 87 ? 11.503 1.610 6.206 1.00 97.94 87 LYS A C 1
ATOM 679 O O . LYS A 1 87 ? 12.447 1.160 6.846 1.00 97.94 87 LYS A O 1
ATOM 684 N N . ASN A 1 88 ? 11.501 2.840 5.694 1.00 98.19 88 ASN A N 1
ATOM 685 C CA . ASN A 1 88 ? 12.540 3.835 5.967 1.00 98.19 88 ASN A CA 1
ATOM 686 C C . ASN A 1 88 ? 12.237 4.682 7.220 1.00 98.19 88 ASN A C 1
ATOM 688 O O . ASN A 1 88 ? 12.940 5.656 7.471 1.00 98.19 88 ASN A O 1
ATOM 692 N N . VAL A 1 89 ? 11.206 4.326 8.004 1.00 97.44 89 VAL A N 1
ATOM 693 C CA . VAL A 1 89 ? 10.767 5.037 9.223 1.00 97.44 89 VAL A CA 1
ATOM 694 C C . VAL A 1 89 ? 10.267 6.469 8.940 1.00 97.44 89 VAL A C 1
ATOM 696 O O . VAL A 1 89 ? 10.086 7.284 9.839 1.00 97.44 89 VAL A O 1
ATOM 699 N N . GLU A 1 90 ? 9.943 6.785 7.685 1.00 98.38 90 GLU A N 1
ATOM 700 C CA . GLU A 1 90 ? 9.350 8.061 7.268 1.00 98.38 90 GLU A CA 1
ATOM 701 C C . GLU A 1 90 ? 7.817 8.005 7.377 1.00 98.38 90 GLU A C 1
ATOM 703 O O . GLU A 1 90 ? 7.089 8.139 6.392 1.00 98.38 90 GLU A O 1
ATOM 708 N N . ILE A 1 91 ? 7.316 7.772 8.594 1.00 98.31 91 ILE A N 1
ATOM 709 C CA . ILE A 1 91 ? 5.903 7.443 8.857 1.00 98.31 91 ILE A CA 1
ATOM 710 C C . ILE A 1 91 ? 4.933 8.520 8.355 1.00 98.31 91 ILE A C 1
ATOM 712 O O . ILE A 1 91 ? 3.905 8.182 7.774 1.00 98.31 91 ILE A O 1
ATOM 716 N N . ASP A 1 92 ? 5.261 9.805 8.506 1.00 98.56 92 ASP A N 1
ATOM 717 C CA . ASP A 1 92 ? 4.385 10.889 8.034 1.00 98.56 92 ASP A CA 1
ATOM 718 C C . ASP A 1 92 ? 4.247 10.893 6.504 1.00 98.56 92 ASP A C 1
ATOM 720 O O . ASP A 1 92 ? 3.160 11.129 5.978 1.00 98.56 92 ASP A O 1
ATOM 724 N N . LYS A 1 93 ? 5.313 10.540 5.772 1.00 98.44 93 LYS A N 1
ATOM 725 C CA . LYS A 1 93 ? 5.258 10.401 4.308 1.00 98.44 93 LYS A CA 1
ATOM 726 C C . LYS A 1 93 ? 4.503 9.146 3.882 1.00 98.44 93 LYS A C 1
ATOM 728 O O . LYS A 1 93 ? 3.778 9.183 2.891 1.00 98.44 93 LYS A O 1
ATOM 733 N N . ALA A 1 94 ? 4.627 8.051 4.636 1.00 98.62 94 ALA A N 1
ATOM 734 C CA . ALA A 1 94 ? 3.834 6.847 4.401 1.00 98.62 94 ALA A CA 1
ATOM 735 C C . ALA A 1 94 ? 2.331 7.137 4.554 1.00 98.62 94 ALA A C 1
ATOM 737 O O . ALA A 1 94 ? 1.540 6.744 3.696 1.00 98.62 94 ALA A O 1
ATOM 738 N N . ILE A 1 95 ? 1.951 7.872 5.606 1.00 98.69 95 ILE A N 1
ATOM 739 C CA . ILE A 1 95 ? 0.576 8.335 5.834 1.00 98.69 95 ILE A CA 1
ATOM 740 C C . ILE A 1 95 ? 0.105 9.202 4.668 1.00 98.69 95 ILE A C 1
ATOM 742 O O . ILE A 1 95 ? -0.919 8.881 4.070 1.00 98.69 95 ILE A O 1
ATOM 746 N N . ALA A 1 96 ? 0.863 10.241 4.307 1.00 97.81 96 ALA A N 1
ATOM 747 C CA . ALA A 1 96 ? 0.493 11.151 3.224 1.00 97.81 96 ALA A CA 1
ATOM 748 C C . ALA A 1 96 ? 0.287 10.414 1.887 1.00 97.81 96 ALA A C 1
ATOM 750 O O . ALA A 1 96 ? -0.654 10.702 1.147 1.00 97.81 96 ALA A O 1
ATOM 751 N N . GLU A 1 97 ? 1.122 9.416 1.588 1.00 97.12 97 GLU A N 1
ATOM 752 C CA . GLU A 1 97 ? 0.981 8.624 0.367 1.00 97.12 97 GLU A CA 1
ATOM 753 C C . GLU A 1 97 ? -0.259 7.714 0.397 1.00 97.12 97 GLU A C 1
ATOM 755 O O . GLU A 1 97 ? -0.972 7.614 -0.602 1.00 97.12 97 GLU A O 1
ATOM 760 N N . TYR A 1 98 ? -0.591 7.087 1.530 1.00 98.12 98 TYR A N 1
ATOM 761 C CA . TYR A 1 98 ? -1.846 6.333 1.643 1.00 98.12 98 TYR A CA 1
ATOM 762 C C . TYR A 1 98 ? -3.089 7.237 1.646 1.00 98.12 98 TYR A C 1
ATOM 764 O O . TYR A 1 98 ? -4.121 6.849 1.093 1.00 98.12 98 TYR A O 1
ATOM 772 N N . GLU A 1 99 ? -3.011 8.446 2.206 1.00 97.38 99 GLU A N 1
ATOM 773 C CA . GLU A 1 99 ? -4.067 9.458 2.084 1.00 97.38 99 GLU A CA 1
ATOM 774 C C . GLU A 1 99 ? -4.279 9.839 0.612 1.00 97.38 99 GLU A C 1
ATOM 776 O O . GLU A 1 99 ? -5.417 9.879 0.144 1.00 97.38 99 GLU A O 1
ATOM 781 N N . ARG A 1 100 ? -3.196 10.026 -0.156 1.00 95.06 100 ARG A N 1
ATOM 782 C CA . ARG A 1 100 ? -3.270 10.257 -1.605 1.00 95.06 100 ARG A CA 1
ATOM 783 C C . ARG A 1 100 ? -3.896 9.068 -2.336 1.00 95.06 100 ARG A C 1
ATOM 785 O O . ARG A 1 100 ? -4.785 9.269 -3.157 1.00 95.06 100 ARG A O 1
ATOM 792 N N . LEU A 1 101 ? -3.473 7.837 -2.034 1.00 93.81 101 LEU A N 1
ATOM 793 C CA . LEU A 1 101 ? -3.978 6.614 -2.679 1.00 93.81 101 LEU A CA 1
ATOM 794 C C . LEU A 1 101 ? -5.446 6.298 -2.351 1.00 93.81 101 LEU A C 1
ATOM 796 O O . LEU A 1 101 ? -6.088 5.575 -3.111 1.00 93.81 101 LEU A O 1
ATOM 800 N N . THR A 1 102 ? -5.971 6.815 -1.239 1.00 95.19 102 THR A N 1
ATOM 801 C CA . THR A 1 102 ? -7.377 6.648 -0.828 1.00 95.19 102 THR A CA 1
ATOM 802 C C . THR A 1 102 ? -8.260 7.854 -1.152 1.00 95.19 102 THR A C 1
ATOM 804 O O . THR A 1 102 ? -9.471 7.799 -0.933 1.00 95.19 102 THR A O 1
ATOM 807 N N . ALA A 1 103 ? -7.694 8.933 -1.699 1.00 92.81 103 ALA A N 1
ATOM 808 C CA . ALA A 1 103 ? -8.461 10.068 -2.191 1.00 92.81 103 ALA A CA 1
ATOM 809 C C . ALA A 1 103 ? -9.145 9.752 -3.534 1.00 92.81 103 ALA A C 1
ATOM 811 O O . ALA A 1 103 ? -8.659 8.952 -4.334 1.00 92.81 103 ALA A O 1
ATOM 812 N N . PHE A 1 104 ? -10.264 10.423 -3.809 1.00 86.56 104 PHE A N 1
ATOM 813 C CA . PHE A 1 104 ? -10.906 10.376 -5.123 1.00 86.56 104 PHE A CA 1
ATOM 814 C C . PHE A 1 104 ? -10.165 11.250 -6.144 1.00 86.56 104 PHE A C 1
ATOM 816 O O . PHE A 1 104 ? -9.505 12.231 -5.790 1.00 86.56 104 PHE A O 1
ATOM 823 N N . TYR A 1 105 ? -10.289 10.905 -7.426 1.00 80.50 105 TYR A N 1
ATOM 824 C CA . TYR A 1 105 ? -9.810 11.741 -8.527 1.00 80.50 105 TYR A CA 1
ATOM 825 C C . TYR A 1 105 ? -10.554 13.094 -8.528 1.00 80.50 105 TYR A C 1
ATOM 827 O O . TYR A 1 105 ? -11.761 13.102 -8.284 1.00 80.50 105 TYR A O 1
ATOM 835 N N . PRO A 1 106 ? -9.879 14.236 -8.772 1.00 83.31 106 PRO A N 1
ATOM 836 C CA . PRO A 1 106 ? -8.490 14.385 -9.225 1.00 83.31 106 PRO A CA 1
ATOM 837 C C . PRO A 1 106 ? -7.426 14.407 -8.120 1.00 83.31 106 PRO A C 1
ATOM 839 O O . PRO A 1 106 ? -6.236 14.399 -8.426 1.00 83.31 106 PRO A O 1
ATOM 842 N N . LYS A 1 107 ? -7.814 14.398 -6.838 1.00 83.94 107 LYS A N 1
ATOM 843 C CA . LYS A 1 107 ? -6.889 14.581 -5.704 1.00 83.94 107 LYS A CA 1
ATOM 844 C C . LYS A 1 107 ? -5.833 13.474 -5.588 1.00 83.94 107 LYS A C 1
ATOM 846 O O . LYS A 1 107 ? -4.722 13.733 -5.138 1.00 83.94 107 LYS A O 1
ATOM 851 N N . ASN A 1 108 ? -6.148 12.254 -6.015 1.00 79.44 108 ASN A N 1
ATOM 852 C CA . ASN A 1 108 ? -5.189 11.147 -6.058 1.00 79.44 108 ASN A CA 1
ATOM 853 C C . ASN A 1 108 ? -4.235 11.181 -7.271 1.00 79.44 108 ASN A C 1
ATOM 855 O O . ASN A 1 108 ? -3.335 10.348 -7.350 1.00 79.44 108 ASN A O 1
ATOM 859 N N . GLY A 1 109 ? -4.410 12.110 -8.215 1.00 79.38 109 GLY A N 1
ATOM 860 C CA . GLY A 1 109 ? -3.574 12.275 -9.408 1.00 79.38 109 GLY A CA 1
ATOM 861 C C . GLY A 1 109 ? -3.830 11.280 -10.547 1.00 79.38 109 GLY A C 1
ATOM 862 O O . GLY A 1 109 ? -3.327 11.496 -11.646 1.00 79.38 109 GLY A O 1
ATOM 863 N N . ALA A 1 110 ? -4.609 10.213 -10.333 1.00 80.50 110 ALA A N 1
ATOM 864 C CA . ALA A 1 110 ? -4.979 9.278 -11.396 1.00 80.50 110 ALA A CA 1
ATOM 865 C C . ALA A 1 110 ? -6.264 8.503 -11.047 1.00 80.50 110 ALA A C 1
ATOM 867 O O . ALA A 1 110 ? -6.433 8.096 -9.897 1.00 80.50 110 ALA A O 1
ATOM 868 N N . PRO A 1 111 ? -7.153 8.223 -12.015 1.00 81.31 111 PRO A N 1
ATOM 869 C CA . PRO A 1 111 ? -8.432 7.548 -11.780 1.00 81.31 111 PRO A CA 1
ATOM 870 C C . PRO A 1 111 ? -8.278 6.023 -11.583 1.00 81.31 111 PRO A C 1
ATOM 872 O O . PRO A 1 111 ? -8.942 5.224 -12.240 1.00 81.31 111 PRO A O 1
ATOM 875 N N . PHE A 1 112 ? -7.372 5.589 -10.704 1.00 84.44 112 PHE A N 1
ATOM 876 C CA . PHE A 1 112 ? -7.241 4.180 -10.333 1.00 84.44 112 PHE A CA 1
ATOM 877 C C . PHE A 1 112 ? -8.408 3.714 -9.465 1.00 84.44 112 PHE A C 1
ATOM 879 O O . PHE A 1 112 ? -8.954 4.475 -8.665 1.00 84.44 112 PHE A O 1
ATOM 886 N N . LEU A 1 113 ? -8.700 2.416 -9.537 1.00 88.31 113 LEU A N 1
ATOM 887 C CA . LEU A 1 113 ? -9.491 1.744 -8.515 1.00 88.31 113 LEU A CA 1
ATOM 888 C C . LEU A 1 113 ? -8.739 1.780 -7.178 1.00 88.31 113 LEU A C 1
ATOM 890 O O . LEU A 1 113 ? -7.565 1.402 -7.089 1.00 88.31 113 LEU A O 1
ATOM 894 N N . ILE A 1 114 ? -9.433 2.235 -6.137 1.00 91.25 114 ILE A N 1
ATOM 895 C CA . ILE A 1 114 ? -8.902 2.317 -4.777 1.00 91.25 114 ILE A CA 1
ATOM 896 C C . ILE A 1 114 ? -9.053 0.944 -4.132 1.00 91.25 114 ILE A C 1
ATOM 898 O O . ILE A 1 114 ? -10.162 0.455 -3.928 1.00 91.25 114 ILE A O 1
ATOM 902 N N . HIS A 1 115 ? -7.931 0.310 -3.803 1.00 93.25 115 HIS A N 1
ATOM 903 C CA . HIS A 1 115 ? -7.955 -1.008 -3.186 1.00 93.25 115 HIS A CA 1
ATOM 904 C C . HIS A 1 115 ? -8.306 -0.889 -1.686 1.00 93.25 115 HIS A C 1
ATOM 906 O O . HIS A 1 115 ? -7.601 -0.168 -0.972 1.00 93.25 115 HIS A O 1
ATOM 912 N N . PRO A 1 116 ? -9.301 -1.632 -1.149 1.00 94.31 116 PRO A N 1
ATOM 913 C CA . PRO A 1 116 ? -9.727 -1.507 0.255 1.00 94.31 116 PRO A CA 1
ATOM 914 C C . PRO A 1 116 ? -8.589 -1.661 1.274 1.00 94.31 116 PRO A C 1
ATOM 916 O O . PRO A 1 116 ? -8.541 -0.962 2.283 1.00 94.31 116 PRO A O 1
ATOM 919 N N . LYS A 1 117 ? -7.614 -2.527 0.970 1.00 95.38 117 LYS A N 1
ATOM 920 C CA . LYS A 1 117 ? -6.387 -2.740 1.764 1.00 95.38 117 LYS A CA 1
ATOM 921 C C . LYS A 1 117 ? -5.609 -1.461 2.104 1.00 95.38 117 LYS A C 1
ATOM 923 O O . LYS A 1 117 ? -4.906 -1.451 3.112 1.00 95.38 117 LYS A O 1
ATOM 928 N N . TYR A 1 118 ? -5.718 -0.391 1.315 1.00 97.31 118 TYR A N 1
ATOM 929 C CA . TYR A 1 118 ? -5.072 0.880 1.650 1.00 97.31 118 TYR A CA 1
ATOM 930 C C . TYR A 1 118 ? -5.662 1.513 2.911 1.00 97.31 118 TYR A C 1
ATOM 932 O O . TYR A 1 118 ? -4.910 2.072 3.701 1.00 97.31 118 TYR A O 1
ATOM 940 N N . HIS A 1 119 ? -6.968 1.363 3.158 1.00 98.06 119 HIS A N 1
ATOM 941 C CA . HIS A 1 119 ? -7.587 1.841 4.396 1.00 98.06 119 HIS A CA 1
ATOM 942 C C . HIS A 1 119 ? -7.046 1.089 5.616 1.00 98.06 119 HIS A C 1
ATOM 944 O O . HIS A 1 119 ? -6.681 1.723 6.600 1.00 98.06 119 HIS A O 1
ATOM 950 N N . TYR A 1 120 ? -6.887 -0.234 5.520 1.00 98.19 120 TYR A N 1
ATOM 951 C CA . TYR A 1 120 ? -6.259 -1.035 6.576 1.00 98.19 120 TYR A CA 1
ATOM 952 C C . TYR A 1 120 ? -4.814 -0.594 6.864 1.00 98.19 120 TYR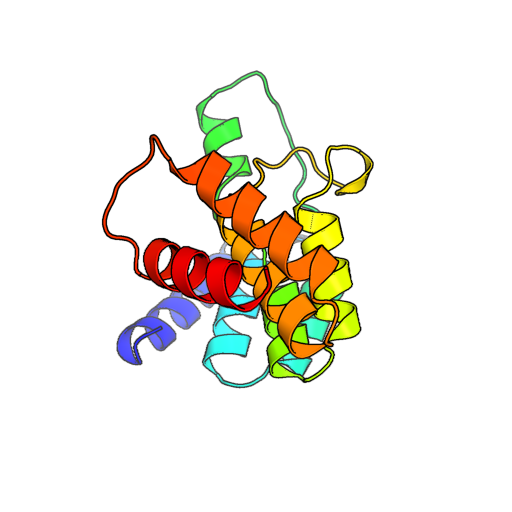 A C 1
ATOM 954 O O . TYR A 1 120 ? -4.439 -0.391 8.016 1.00 98.19 120 TYR A O 1
ATOM 962 N N . ARG A 1 121 ? -3.993 -0.406 5.821 1.00 98.44 121 ARG A N 1
ATOM 963 C CA . ARG A 1 121 ? -2.592 0.021 5.992 1.00 98.44 121 ARG A CA 1
ATOM 964 C C . ARG A 1 121 ? -2.485 1.441 6.552 1.00 98.44 121 ARG A C 1
ATOM 966 O O . ARG A 1 121 ? -1.676 1.674 7.445 1.00 98.44 121 ARG A O 1
ATOM 973 N N . LEU A 1 122 ? -3.338 2.356 6.095 1.00 98.75 122 LEU A N 1
ATOM 974 C CA . LEU A 1 122 ? -3.422 3.713 6.633 1.00 98.75 122 LEU A CA 1
ATOM 975 C C . LEU A 1 122 ? -3.845 3.718 8.108 1.00 98.75 122 LEU A C 1
ATOM 977 O O . LEU A 1 122 ? -3.251 4.435 8.909 1.00 98.75 122 LEU A O 1
ATOM 981 N N . ALA A 1 123 ? -4.823 2.889 8.482 1.00 98.62 123 ALA A N 1
ATOM 982 C CA . ALA A 1 123 ? -5.277 2.759 9.863 1.00 98.62 123 ALA A CA 1
ATOM 983 C C . ALA A 1 123 ? -4.136 2.353 10.806 1.00 98.62 123 ALA A C 1
ATOM 985 O O . ALA A 1 123 ? -3.947 2.989 11.841 1.00 98.62 123 ALA A O 1
ATOM 986 N N . LYS A 1 124 ? -3.315 1.370 10.408 1.00 98.62 124 LYS A N 1
ATOM 987 C CA . LYS A 1 124 ? -2.133 0.945 11.177 1.00 98.62 124 LYS A CA 1
ATOM 988 C C . LYS A 1 124 ? -1.121 2.066 11.381 1.00 98.62 124 LYS A C 1
ATOM 990 O O . LYS A 1 124 ? -0.573 2.197 12.471 1.00 98.62 124 LYS A O 1
ATOM 995 N N . LEU A 1 125 ? -0.879 2.878 10.354 1.00 98.69 125 LEU A N 1
ATOM 996 C CA . LEU A 1 125 ? 0.053 4.002 10.452 1.00 98.69 125 LEU A CA 1
ATOM 997 C C . LEU A 1 125 ? -0.489 5.115 11.357 1.00 98.69 125 LEU A C 1
ATOM 999 O O . LEU A 1 125 ? 0.260 5.673 12.156 1.00 98.69 125 LEU A O 1
ATOM 1003 N N . TYR A 1 126 ? -1.791 5.411 11.284 1.00 98.75 126 TYR A N 1
ATOM 1004 C CA . TYR A 1 126 ? -2.429 6.333 12.225 1.00 98.75 126 TYR A CA 1
ATOM 1005 C C . TYR A 1 126 ? -2.371 5.817 13.663 1.00 98.75 126 TYR A C 1
ATOM 1007 O O . TYR A 1 126 ? -2.046 6.585 14.566 1.00 98.75 126 TYR A O 1
ATOM 1015 N N . GLU A 1 127 ? -2.631 4.528 13.878 1.00 98.19 127 GLU A N 1
ATOM 1016 C CA . GLU A 1 127 ? -2.534 3.887 15.190 1.00 98.19 127 GLU A CA 1
ATOM 1017 C C . GLU A 1 127 ? -1.106 3.983 15.745 1.00 98.19 127 GLU A C 1
ATOM 1019 O O . GLU A 1 127 ? -0.920 4.418 16.880 1.00 98.19 127 GLU A O 1
ATOM 1024 N N . GLN A 1 128 ? -0.092 3.691 14.922 1.00 97.50 128 GLN A N 1
ATOM 1025 C CA . GLN A 1 128 ? 1.324 3.844 15.277 1.00 97.50 128 GLN A CA 1
ATOM 1026 C C . GLN A 1 128 ? 1.681 5.287 15.668 1.00 97.50 128 GLN A C 1
ATOM 1028 O O . GLN A 1 128 ? 2.532 5.502 16.529 1.00 97.50 128 GLN A O 1
ATOM 1033 N N . LYS A 1 129 ? 1.028 6.284 15.061 1.00 97.56 129 LYS A N 1
ATOM 1034 C CA . LYS A 1 129 ? 1.182 7.710 15.395 1.00 97.56 129 LYS A CA 1
ATOM 1035 C C . LYS A 1 129 ? 0.333 8.166 16.588 1.00 97.56 129 LYS A C 1
ATOM 1037 O O . LYS A 1 129 ? 0.366 9.344 16.927 1.00 97.56 129 LYS A O 1
ATOM 1042 N N . GLY A 1 130 ? -0.435 7.272 17.214 1.00 97.56 130 GLY A N 1
ATOM 1043 C CA . GLY A 1 130 ? -1.338 7.603 18.319 1.00 97.56 130 GLY A CA 1
ATOM 1044 C C . GLY A 1 130 ? -2.626 8.317 17.889 1.00 97.56 130 GLY A C 1
ATOM 1045 O O . GLY A 1 130 ? -3.403 8.755 18.734 1.00 97.56 130 GLY A O 1
ATOM 1046 N N . LEU A 1 131 ? -2.899 8.412 16.586 1.00 98.25 131 LEU A N 1
ATOM 1047 C CA . LEU A 1 131 ? -4.076 9.075 16.018 1.00 98.25 131 LEU A CA 1
ATOM 1048 C C . LEU A 1 131 ? -5.291 8.134 16.042 1.00 98.25 131 LEU A C 1
ATOM 1050 O O . LEU A 1 131 ? -5.830 7.759 14.999 1.00 98.25 131 LEU A O 1
ATOM 1054 N N . LYS A 1 132 ? -5.718 7.741 17.248 1.00 98.19 132 LYS A N 1
ATOM 1055 C CA . LYS A 1 132 ? -6.713 6.679 17.482 1.00 98.19 132 LYS A CA 1
ATOM 1056 C C . LYS A 1 132 ? -8.026 6.876 16.721 1.00 98.19 132 LYS A C 1
ATOM 1058 O O . LYS A 1 132 ? -8.473 5.951 16.053 1.00 98.19 132 LYS A O 1
ATOM 1063 N N . ALA A 1 133 ? -8.598 8.082 16.751 1.00 98.25 133 ALA A N 1
ATOM 1064 C CA . ALA A 1 133 ? -9.855 8.377 16.057 1.00 98.25 133 ALA A CA 1
ATOM 1065 C C . ALA A 1 133 ? -9.744 8.164 14.535 1.00 98.25 133 ALA A C 1
ATOM 1067 O O . ALA A 1 133 ? -10.595 7.517 13.928 1.00 98.25 133 ALA A O 1
ATOM 1068 N N . LYS A 1 134 ? -8.645 8.631 13.923 1.00 98.25 134 LYS A N 1
ATOM 1069 C CA . LYS A 1 134 ? -8.381 8.422 12.492 1.00 98.25 134 LYS A CA 1
ATOM 1070 C C . LYS A 1 134 ? -8.125 6.950 12.167 1.00 98.25 134 LYS A C 1
ATOM 1072 O O . LYS A 1 134 ? -8.552 6.467 11.122 1.00 98.25 134 LYS A O 1
ATOM 1077 N N . ALA A 1 135 ? -7.432 6.228 13.047 1.00 98.69 135 ALA A N 1
ATOM 1078 C CA . ALA A 1 135 ? -7.218 4.794 12.886 1.00 98.69 135 ALA A CA 1
ATOM 1079 C C . ALA A 1 135 ? -8.549 4.025 12.906 1.00 98.69 135 ALA A C 1
ATOM 1081 O O . ALA A 1 135 ? -8.802 3.231 12.000 1.00 98.69 135 ALA A O 1
ATOM 1082 N N . ALA A 1 136 ? -9.425 4.316 13.874 1.00 98.62 136 ALA A N 1
ATOM 1083 C CA . ALA A 1 136 ? -10.746 3.703 13.988 1.00 98.62 136 ALA A CA 1
ATOM 1084 C C . ALA A 1 136 ? -11.603 3.945 12.732 1.00 98.62 136 ALA A C 1
ATOM 1086 O O . ALA A 1 136 ? -12.118 2.989 12.153 1.00 98.62 136 ALA A O 1
ATOM 1087 N N . GLU A 1 137 ? -11.669 5.189 12.239 1.00 98.38 137 GLU A N 1
ATOM 1088 C CA . GLU A 1 137 ? -12.382 5.532 10.996 1.00 98.38 137 GLU A CA 1
ATOM 1089 C C . GLU A 1 137 ? -11.899 4.681 9.808 1.00 98.38 137 GLU A C 1
ATOM 1091 O O . GLU A 1 137 ? -12.693 4.150 9.027 1.00 98.38 137 GLU A O 1
ATOM 1096 N N . ARG A 1 138 ? -10.579 4.517 9.666 1.00 98.50 138 ARG A N 1
ATOM 1097 C CA . ARG A 1 138 ? -9.995 3.772 8.544 1.00 98.50 138 ARG A CA 1
ATOM 1098 C C . ARG A 1 138 ? -10.146 2.259 8.680 1.00 98.50 138 ARG A C 1
ATOM 1100 O O . ARG A 1 138 ? -10.383 1.612 7.659 1.00 98.50 138 ARG A O 1
ATOM 1107 N N . TYR A 1 139 ? -10.077 1.695 9.888 1.00 98.56 139 TYR A N 1
ATOM 1108 C CA . TYR A 1 139 ? -10.411 0.282 10.098 1.00 98.56 139 TYR A CA 1
ATOM 1109 C C . TYR A 1 139 ? -11.881 0.006 9.787 1.00 98.56 139 TYR A C 1
ATOM 1111 O O . TYR A 1 139 ? -12.161 -0.942 9.056 1.00 98.56 139 TYR A O 1
ATOM 1119 N N . GLN A 1 140 ? -12.801 0.857 10.254 1.00 98.25 140 GLN A N 1
ATOM 1120 C CA . GLN A 1 140 ? -14.225 0.726 9.938 1.00 98.25 140 GLN A CA 1
ATOM 1121 C C . GLN A 1 140 ? -14.449 0.768 8.424 1.00 98.25 140 GLN A C 1
ATOM 1123 O O . GLN A 1 140 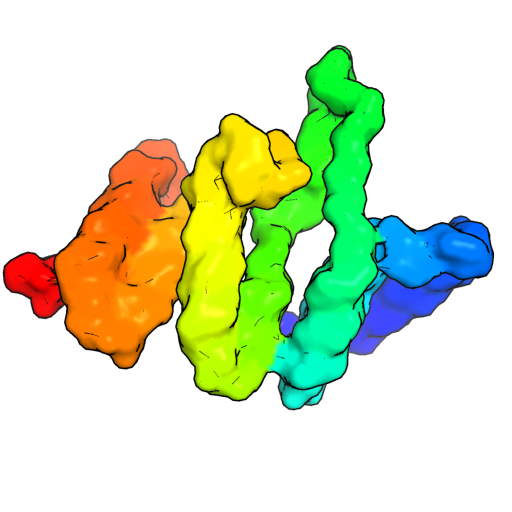? -15.055 -0.142 7.864 1.00 98.25 140 GLN A O 1
ATOM 1128 N N . ARG A 1 141 ? -13.860 1.752 7.729 1.00 97.81 141 ARG A N 1
ATOM 1129 C CA . ARG A 1 141 ? -13.984 1.859 6.269 1.00 97.81 141 ARG A CA 1
ATOM 1130 C C . ARG A 1 141 ? -13.456 0.626 5.535 1.00 97.81 141 ARG A C 1
ATOM 1132 O O . ARG A 1 141 ? -14.043 0.219 4.536 1.00 97.81 141 ARG A O 1
ATOM 1139 N N . PHE A 1 142 ? -12.347 0.046 5.995 1.00 97.44 142 PHE A N 1
ATOM 1140 C CA . PHE A 1 142 ? -11.823 -1.197 5.430 1.00 97.44 142 PHE A CA 1
ATOM 1141 C C . PHE A 1 142 ? -12.817 -2.355 5.589 1.00 97.44 142 PHE A C 1
ATOM 1143 O O . PHE A 1 142 ? -13.082 -3.053 4.612 1.00 97.44 142 PHE A O 1
ATOM 1150 N N . LEU A 1 143 ? -13.387 -2.526 6.785 1.00 96.94 143 LEU A N 1
ATOM 1151 C CA . LEU A 1 143 ? -14.364 -3.577 7.072 1.00 96.94 143 LEU A CA 1
ATOM 1152 C C . LEU A 1 143 ? -15.654 -3.394 6.262 1.00 96.94 143 LEU A C 1
ATOM 1154 O O . LEU A 1 143 ? -16.139 -4.359 5.678 1.00 96.94 143 LEU A O 1
ATOM 1158 N N . ASP A 1 144 ? -16.154 -2.163 6.140 1.00 96.94 144 ASP A N 1
ATOM 1159 C CA . ASP A 1 144 ? -17.358 -1.856 5.360 1.00 96.94 144 ASP A CA 1
ATOM 1160 C C . ASP A 1 144 ? -17.193 -2.184 3.873 1.00 96.94 144 ASP A C 1
ATOM 1162 O O . ASP A 1 144 ? -18.132 -2.654 3.235 1.00 96.94 144 ASP A O 1
ATOM 1166 N N . LEU A 1 145 ? -16.003 -1.933 3.316 1.00 94.81 145 LEU A N 1
ATOM 1167 C CA . LEU A 1 145 ? -15.683 -2.248 1.922 1.00 94.81 145 LEU A CA 1
ATOM 1168 C C . LEU A 1 145 ? -15.471 -3.749 1.683 1.00 94.81 145 LEU A C 1
ATOM 1170 O O . LEU A 1 145 ? -15.585 -4.190 0.543 1.00 94.81 145 LEU A O 1
ATOM 1174 N N . TRP A 1 146 ? -15.131 -4.518 2.722 1.00 94.56 1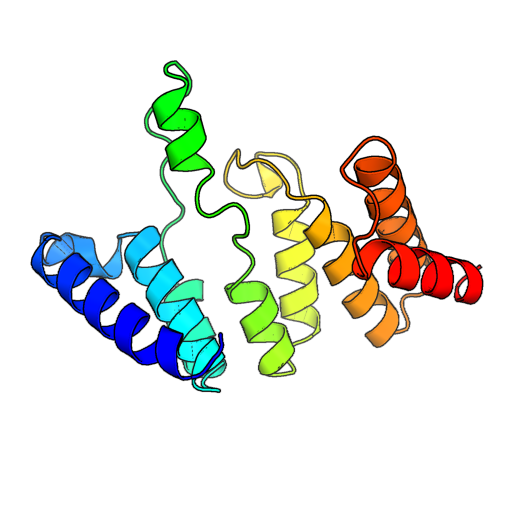46 TRP A N 1
ATOM 1175 C CA . TRP A 1 146 ? -14.827 -5.949 2.610 1.00 94.56 146 TRP A CA 1
ATOM 1176 C C . TRP A 1 146 ? -15.973 -6.864 3.064 1.00 94.56 146 TRP A C 1
ATOM 1178 O O . TRP A 1 146 ? -15.893 -8.073 2.882 1.00 94.56 146 TRP A O 1
ATOM 1188 N N . LYS A 1 147 ? -17.044 -6.323 3.655 1.00 92.81 147 LYS A N 1
ATOM 1189 C CA . LYS A 1 147 ? -18.108 -7.115 4.300 1.00 92.81 147 LYS A CA 1
ATOM 1190 C C . LYS A 1 147 ? -18.788 -8.152 3.388 1.00 92.81 147 LYS A C 1
ATOM 1192 O O . LYS A 1 147 ? -19.170 -9.203 3.886 1.00 92.81 147 LYS A O 1
ATOM 1197 N N . ASP A 1 148 ? -18.873 -7.869 2.086 1.00 92.81 148 ASP A N 1
ATOM 1198 C CA . ASP A 1 148 ? -19.491 -8.734 1.066 1.00 92.81 148 ASP A CA 1
ATOM 1199 C C . ASP A 1 148 ? -18.445 -9.381 0.128 1.00 92.81 148 ASP A C 1
ATOM 1201 O O . ASP A 1 148 ? -18.792 -9.962 -0.899 1.00 92.81 148 ASP A O 1
ATOM 1205 N N . ALA A 1 149 ? -17.153 -9.238 0.445 1.00 90.44 149 ALA A N 1
ATOM 1206 C CA . ALA A 1 149 ? -16.042 -9.808 -0.316 1.00 90.44 149 ALA A CA 1
ATOM 1207 C C . ALA A 1 149 ? -15.575 -11.148 0.282 1.00 90.44 149 ALA A C 1
ATOM 1209 O O . ALA A 1 149 ? -16.091 -11.607 1.301 1.00 90.44 149 ALA A O 1
ATOM 1210 N N . ASP A 1 150 ? -14.567 -11.769 -0.343 1.00 86.12 150 ASP A N 1
ATOM 1211 C CA . ASP A 1 150 ? -14.047 -13.073 0.081 1.00 86.12 150 ASP A CA 1
ATOM 1212 C C . ASP A 1 150 ? -13.667 -13.085 1.577 1.00 86.12 150 ASP A C 1
ATOM 1214 O O . ASP A 1 150 ? -12.810 -12.291 2.005 1.00 86.12 150 ASP A O 1
ATOM 1218 N N . PRO A 1 151 ? -14.264 -13.981 2.387 1.00 83.94 151 PRO A N 1
ATOM 1219 C CA . PRO A 1 151 ? -13.969 -14.073 3.811 1.00 83.94 151 PRO A CA 1
ATOM 1220 C C . PRO A 1 151 ? -12.590 -14.705 4.072 1.00 83.94 151 PRO A C 1
ATOM 1222 O O . PRO A 1 151 ? -11.936 -15.246 3.182 1.00 83.94 151 PRO A O 1
ATOM 1225 N N . GLY A 1 152 ? -12.138 -14.663 5.330 1.00 83.75 152 GLY A N 1
ATOM 1226 C CA . GLY A 1 152 ? -10.945 -15.397 5.781 1.00 83.75 152 GLY A CA 1
ATOM 1227 C C . GLY A 1 152 ? -9.600 -14.700 5.542 1.00 83.75 152 GLY A C 1
ATOM 1228 O O . GLY A 1 152 ? -8.548 -15.315 5.733 1.00 83.75 152 GLY A O 1
ATOM 1229 N N . GLN A 1 153 ? -9.591 -13.420 5.153 1.00 87.88 153 GLN A N 1
ATOM 1230 C CA . GLN A 1 153 ? -8.348 -12.645 5.134 1.00 87.88 153 GLN A CA 1
ATOM 1231 C C . GLN A 1 153 ? -7.933 -12.239 6.550 1.00 87.88 153 GLN A C 1
ATOM 1233 O O . GLN A 1 153 ? -8.711 -11.639 7.289 1.00 87.88 153 GLN A O 1
ATOM 1238 N N . ARG A 1 154 ? -6.668 -12.496 6.903 1.00 93.62 154 ARG A N 1
ATOM 1239 C CA . ARG A 1 154 ? -6.099 -12.181 8.228 1.00 93.62 154 ARG A CA 1
ATOM 1240 C C . ARG A 1 154 ? -6.216 -10.701 8.586 1.00 93.62 154 ARG A C 1
ATOM 1242 O O . ARG A 1 154 ? -6.367 -10.358 9.753 1.00 93.62 154 ARG A O 1
ATOM 1249 N N . GLU A 1 155 ? -6.140 -9.827 7.586 1.00 95.00 155 GLU A N 1
ATOM 1250 C CA . GLU A 1 155 ? -6.307 -8.387 7.752 1.00 95.00 155 GLU A CA 1
ATOM 1251 C C . GLU A 1 155 ? -7.695 -8.012 8.296 1.00 95.00 155 GLU A C 1
ATOM 1253 O O . GLU A 1 155 ? -7.796 -7.030 9.025 1.00 95.00 155 GLU A O 1
ATOM 1258 N N . ILE A 1 156 ? -8.748 -8.783 7.993 1.00 95.38 156 ILE A N 1
ATOM 1259 C CA . ILE A 1 156 ? -10.114 -8.538 8.490 1.00 95.38 156 ILE A CA 1
ATOM 1260 C C . ILE A 1 156 ? -10.174 -8.789 9.995 1.00 95.38 156 ILE A C 1
ATOM 1262 O O . ILE A 1 156 ? -10.663 -7.942 10.742 1.00 95.38 156 ILE A O 1
ATOM 1266 N N . ASP A 1 157 ? -9.653 -9.930 10.444 1.00 95.06 157 ASP A N 1
ATOM 1267 C CA . ASP A 1 157 ? -9.659 -10.298 11.862 1.00 95.06 157 ASP A CA 1
ATOM 1268 C C . ASP A 1 157 ? -8.791 -9.338 12.686 1.00 95.06 157 ASP A C 1
ATOM 1270 O O . ASP A 1 157 ? -9.203 -8.880 13.755 1.00 95.06 157 ASP A O 1
ATOM 1274 N N . ASP A 1 158 ? -7.620 -8.962 12.158 1.00 97.62 158 ASP A N 1
ATOM 1275 C CA . ASP A 1 158 ? -6.752 -7.955 12.776 1.00 97.62 158 ASP A CA 1
ATOM 1276 C C . ASP A 1 158 ? -7.444 -6.583 12.844 1.00 97.62 158 ASP A C 1
ATOM 1278 O O . ASP A 1 158 ? -7.439 -5.952 13.900 1.00 97.62 158 ASP A O 1
ATOM 1282 N N . ALA A 1 159 ? -8.105 -6.140 11.768 1.00 97.50 159 ALA A N 1
ATOM 1283 C CA . ALA A 1 159 ? -8.834 -4.872 11.751 1.00 97.50 159 ALA A CA 1
ATOM 1284 C C . ALA A 1 159 ? -9.988 -4.839 12.763 1.00 97.50 159 ALA A C 1
ATOM 1286 O O . ALA A 1 159 ? -10.127 -3.847 13.476 1.00 97.50 159 ALA A O 1
ATOM 1287 N N . LYS A 1 160 ? -10.779 -5.917 12.880 1.00 96.75 160 LYS A N 1
ATOM 1288 C CA . LYS A 1 160 ? -11.857 -6.027 13.883 1.00 96.75 160 LYS A CA 1
ATOM 1289 C C . LYS A 1 160 ? -11.311 -5.914 15.304 1.00 96.75 160 LYS A C 1
ATOM 1291 O O . LYS A 1 160 ? -11.821 -5.130 16.099 1.00 96.75 160 LYS A O 1
ATOM 1296 N N . LYS A 1 161 ? -10.245 -6.663 15.610 1.00 97.56 161 LYS A N 1
ATOM 1297 C CA . LYS A 1 161 ? -9.604 -6.643 16.932 1.00 97.56 161 LYS A CA 1
ATOM 1298 C C . LYS A 1 161 ? -9.065 -5.255 17.280 1.00 97.56 161 LYS A C 1
ATOM 1300 O O . LYS A 1 161 ? -9.266 -4.782 18.394 1.00 97.56 161 LYS A O 1
ATOM 1305 N N . ARG A 1 162 ? -8.380 -4.606 16.336 1.00 98.12 162 ARG A N 1
ATOM 1306 C CA . ARG A 1 162 ? -7.801 -3.273 16.544 1.00 98.12 162 ARG A CA 1
ATOM 1307 C C . ARG A 1 162 ? -8.871 -2.209 16.699 1.00 98.12 162 ARG A C 1
ATOM 1309 O O . ARG A 1 162 ? -8.776 -1.409 17.622 1.00 98.12 162 ARG A O 1
ATOM 1316 N N . LEU A 1 163 ? -9.909 -2.237 15.864 1.00 98.06 163 LEU A N 1
ATOM 1317 C CA . LEU A 1 163 ? -11.035 -1.314 15.974 1.00 98.06 163 LEU A CA 1
ATOM 1318 C C . LEU A 1 163 ? -11.700 -1.404 17.353 1.00 98.06 163 LEU A C 1
ATOM 1320 O O . LEU A 1 163 ? -11.873 -0.373 17.993 1.00 98.06 163 LEU A O 1
ATOM 1324 N N . ALA A 1 164 ? -11.960 -2.617 17.849 1.00 97.44 164 ALA A N 1
ATOM 1325 C CA . ALA A 1 164 ? -12.531 -2.827 19.180 1.00 97.44 164 ALA A CA 1
ATOM 1326 C C . ALA A 1 164 ? -11.642 -2.299 20.324 1.00 97.44 164 ALA A C 1
ATOM 1328 O O . ALA A 1 164 ? -12.154 -1.942 21.375 1.00 97.44 164 ALA A O 1
ATOM 1329 N N . SER A 1 165 ? -10.318 -2.237 20.135 1.00 96.81 165 SER A N 1
ATOM 1330 C CA . SER A 1 165 ? -9.381 -1.676 21.127 1.00 96.81 165 SER A CA 1
ATOM 1331 C C . SER A 1 165 ? -9.204 -0.153 21.050 1.00 96.81 165 SER A C 1
ATOM 1333 O O . SER A 1 165 ? -8.543 0.439 21.905 1.00 96.81 165 SER A O 1
ATOM 1335 N N . LEU A 1 166 ? -9.722 0.472 19.990 1.00 94.38 166 LEU A N 1
ATOM 1336 C CA . LEU A 1 166 ? -9.635 1.913 19.740 1.00 94.38 166 LEU A CA 1
ATOM 1337 C C . LEU A 1 166 ? -10.937 2.653 20.070 1.00 94.38 166 LEU A C 1
ATOM 1339 O O . LEU A 1 166 ? -10.924 3.886 20.070 1.00 94.38 166 LEU A O 1
ATOM 1343 N N . GLN A 1 167 ? -12.016 1.904 20.300 1.00 79.69 167 GLN A N 1
ATOM 1344 C CA . GLN A 1 167 ? -13.329 2.383 20.728 1.00 79.69 167 GLN A CA 1
ATOM 1345 C C . GLN A 1 167 ? -13.442 2.403 22.251 1.00 79.69 167 GLN A C 1
ATOM 1347 O O . GLN A 1 167 ? -12.788 1.561 22.908 1.00 79.69 167 GLN A O 1
#

Secondary structure (DSSP, 8-state):
--THHHHHHHHHHHHHHHHS-TTTGGG-HHHHHHHHHHHHHTT-HHHHHHHHHTPPPPP---SS-HHHHHHHH-SS---HHHHHHHHTT-HHHHHHHHHHHHSPTTTTSS-----THHHHHHHHHHHHTT-HHHHHHHHHHHHHHHTTS-S--HHHHHHHHHHHHH-

Radius of gyration: 17.13 Å; chains: 1; bounding box: 36×33×47 Å

pLDDT: mean 90.83, std 9.94, range [44.34, 98.75]

Foldseek 3Di:
DPPVVLVVLVVVLVVVQVVDDPVCCLADPVSLQSVLVSCVVVLNLVVSLVSNVPHDDQDQPDPPDPVSLVVSCPVVDPLSNLVSCVSVVVLVVSLVLLVLLPDDPPSVVDHHDRDLVSLLVNLVSCVVVVVLVSSLVSLVSSCVVCVPPDPDDPSVVVSVVSNVVSD